Protein AF-A0A8H9BXD0-F1 (afdb_monomer)

Foldseek 3Di:
DDDPDPDDDFDAFLQPRHGQPDWDWDFDDDPNHTPFIWTDPGRHHNVLNVVCVVPPSVQTDTPPDDDGPVVVVSVVSNVCCVVCVPVVPD

Sequence (90 aa):
MARLTKEVQEVVCDICGNKADGEFYEITYLNGEIYAEMYCPVDLCKHHMKLFVSQFSHYAYERYDSNSDTEELIRKMKNYDETHRYDYWK

pLDDT: mean 83.3, std 13.74, range [40.81, 94.69]

Secondary structure (DSSP, 8-state):
-----------B-TTTSSB-----EEEEEETTEEEEEEE-SS---HHHHHHIIIIIGGG-EETT-----HHHHHHHHHHHHHHHTTGGG-

Structure (mmCIF, N/CA/C/O backbone):
data_AF-A0A8H9BXD0-F1
#
_entry.id   AF-A0A8H9BXD0-F1
#
loop_
_atom_site.group_PDB
_atom_site.id
_atom_site.type_symbol
_atom_site.label_atom_id
_atom_site.label_alt_id
_atom_site.label_comp_id
_atom_site.label_asym_id
_atom_site.label_entity_id
_atom_site.label_seq_id
_atom_site.pdbx_PDB_ins_code
_atom_site.Cartn_x
_atom_site.Cartn_y
_atom_site.Cartn_z
_atom_site.occupancy
_atom_site.B_iso_or_equiv
_atom_site.auth_seq_id
_atom_site.auth_comp_id
_atom_site.auth_asym_id
_atom_site.auth_atom_id
_atom_site.pdbx_PDB_model_num
ATOM 1 N N . MET A 1 1 ? -8.321 -41.436 12.875 1.00 40.81 1 MET A N 1
ATOM 2 C CA . MET A 1 1 ? -7.824 -40.641 11.732 1.00 40.81 1 MET A CA 1
ATOM 3 C C . MET A 1 1 ? -7.827 -39.182 12.152 1.00 40.81 1 MET A C 1
ATOM 5 O O . MET A 1 1 ? -8.898 -38.664 12.440 1.00 40.81 1 MET A O 1
ATOM 9 N N . ALA A 1 2 ? -6.657 -38.561 12.302 1.00 51.50 2 ALA A N 1
ATOM 10 C CA . ALA A 1 2 ? -6.563 -37.143 12.641 1.00 51.50 2 ALA A CA 1
ATOM 11 C C . ALA A 1 2 ? -6.941 -36.313 11.404 1.00 51.50 2 ALA A C 1
ATOM 13 O O . ALA A 1 2 ? -6.341 -36.478 10.343 1.00 51.50 2 ALA A O 1
ATOM 14 N N . ARG A 1 3 ? -7.974 -35.470 11.513 1.00 60.03 3 ARG A N 1
ATOM 15 C CA . ARG A 1 3 ? -8.299 -34.470 10.488 1.00 60.03 3 ARG A CA 1
ATOM 16 C C . ARG A 1 3 ? -7.220 -33.391 10.554 1.00 60.03 3 ARG A C 1
ATOM 18 O O . ARG A 1 3 ? -7.107 -32.727 11.577 1.00 60.03 3 ARG A O 1
ATOM 25 N N . LEU A 1 4 ? -6.457 -33.221 9.476 1.00 57.56 4 LEU A N 1
ATOM 26 C CA . LEU A 1 4 ? -5.635 -32.031 9.253 1.00 57.56 4 LEU A CA 1
ATOM 27 C C . LEU A 1 4 ? -6.573 -30.820 9.188 1.00 57.56 4 LEU A C 1
ATOM 29 O O . LEU A 1 4 ? -7.214 -30.570 8.168 1.00 57.56 4 LEU A O 1
ATOM 33 N N . THR A 1 5 ? -6.718 -30.106 10.299 1.00 65.00 5 THR A N 1
ATOM 34 C CA . THR A 1 5 ? -7.336 -28.782 10.316 1.00 65.00 5 THR A CA 1
ATOM 35 C C . THR A 1 5 ? -6.355 -27.828 9.649 1.00 65.00 5 THR A C 1
ATOM 37 O O . THR A 1 5 ? -5.284 -27.572 10.191 1.00 65.00 5 THR A O 1
ATOM 40 N N . LYS A 1 6 ? -6.679 -27.351 8.441 1.00 65.94 6 LYS A N 1
ATOM 41 C CA . LYS A 1 6 ? -5.941 -26.252 7.809 1.00 65.94 6 LYS A CA 1
ATOM 42 C C . LYS A 1 6 ? -6.083 -25.029 8.711 1.00 65.94 6 LYS A C 1
ATOM 44 O O . LYS A 1 6 ? -7.188 -24.514 8.857 1.00 65.94 6 LYS A O 1
ATOM 49 N N . GLU A 1 7 ? -4.988 -24.591 9.314 1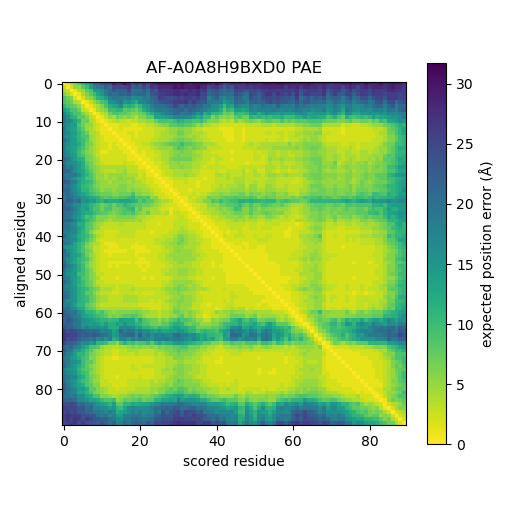.00 61.16 7 GLU A N 1
ATOM 50 C CA . GLU A 1 7 ? -4.919 -23.273 9.932 1.00 61.16 7 GLU A CA 1
ATOM 51 C C . GLU A 1 7 ? -4.981 -22.238 8.805 1.00 61.16 7 GLU A C 1
ATOM 53 O O . GLU A 1 7 ? -4.132 -22.219 7.914 1.00 61.16 7 GLU A O 1
ATOM 58 N N . VAL A 1 8 ? -6.046 -21.437 8.783 1.00 67.00 8 VAL A N 1
ATOM 59 C CA . VAL A 1 8 ? -6.171 -20.302 7.866 1.00 67.00 8 VAL A CA 1
ATOM 60 C C . VAL A 1 8 ? -5.613 -19.097 8.608 1.00 67.00 8 VAL A C 1
ATOM 62 O O . VAL A 1 8 ? -6.224 -18.635 9.567 1.00 67.00 8 VAL A O 1
ATOM 65 N N . GLN A 1 9 ? -4.438 -18.623 8.202 1.00 68.88 9 GLN A N 1
ATOM 66 C CA . GLN A 1 9 ? -3.915 -17.348 8.681 1.00 68.88 9 GLN A CA 1
ATOM 67 C C . GLN A 1 9 ? -4.656 -16.237 7.934 1.00 68.88 9 GLN A C 1
ATOM 69 O O . GLN A 1 9 ? -4.532 -16.112 6.716 1.00 68.88 9 GLN A O 1
ATOM 74 N N . GLU A 1 10 ? -5.490 -15.483 8.647 1.00 75.62 10 GLU A N 1
ATOM 75 C CA . GLU A 1 10 ? -6.129 -14.290 8.097 1.00 75.62 10 GLU A CA 1
ATOM 76 C C . GLU A 1 10 ? -5.201 -13.091 8.284 1.00 75.62 10 GLU A C 1
ATOM 78 O O . GLU A 1 10 ? -4.802 -12.772 9.403 1.00 75.62 10 GLU A O 1
ATOM 83 N N . VAL A 1 11 ? -4.863 -12.436 7.174 1.00 86.06 11 VAL A N 1
ATOM 84 C CA . VAL A 1 11 ? -4.079 -11.200 7.170 1.00 86.06 11 VAL A CA 1
ATOM 85 C C . VAL A 1 11 ? -5.022 -10.011 7.368 1.00 86.06 11 VAL A C 1
ATOM 87 O O . VAL A 1 11 ? -6.110 -9.944 6.779 1.00 86.06 11 VAL A O 1
ATOM 90 N N . VAL A 1 12 ? -4.622 -9.082 8.232 1.00 92.62 12 VAL A N 1
ATOM 91 C CA . VAL A 1 12 ? -5.401 -7.896 8.604 1.00 92.62 12 VAL A CA 1
ATOM 92 C C . VAL A 1 12 ? -4.763 -6.637 8.036 1.00 92.62 12 VAL A C 1
ATOM 94 O O . VAL A 1 12 ? -3.571 -6.588 7.783 1.00 92.62 12 VAL A O 1
ATOM 97 N N . CYS A 1 13 ? -5.576 -5.611 7.825 1.00 94.12 13 CYS A N 1
ATOM 98 C CA . CYS A 1 13 ? -5.152 -4.331 7.296 1.00 94.12 13 CYS A CA 1
ATOM 99 C C . CYS A 1 13 ? -4.371 -3.547 8.354 1.00 94.12 13 CYS A C 1
ATOM 101 O O . CYS A 1 13 ? -4.909 -3.263 9.426 1.00 94.12 13 CYS A O 1
ATOM 103 N N . ASP A 1 14 ? -3.173 -3.084 8.005 1.00 92.88 14 ASP A N 1
ATOM 104 C CA . ASP A 1 14 ? -2.271 -2.352 8.905 1.00 92.88 14 ASP A CA 1
ATOM 105 C C . ASP A 1 14 ? -2.826 -0.996 9.382 1.00 92.88 14 ASP A C 1
ATOM 107 O O . ASP A 1 14 ? -2.379 -0.424 10.386 1.00 92.88 14 ASP A O 1
ATOM 111 N N . ILE A 1 15 ? -3.831 -0.470 8.672 1.00 92.31 15 ILE A N 1
ATOM 112 C CA . ILE A 1 15 ? -4.464 0.822 8.959 1.00 92.31 15 ILE A CA 1
ATOM 113 C C . ILE A 1 15 ? -5.643 0.668 9.922 1.00 92.31 15 ILE A C 1
ATOM 115 O O . ILE A 1 15 ? -5.682 1.351 10.944 1.00 92.31 15 ILE A O 1
ATOM 119 N N . CYS A 1 16 ? -6.586 -0.234 9.628 1.00 91.69 16 CYS A N 1
ATOM 120 C CA . CYS A 1 16 ? -7.859 -0.328 10.354 1.00 91.69 16 CYS A CA 1
ATOM 121 C C . CYS A 1 16 ? -8.148 -1.675 11.027 1.00 91.69 16 CYS A C 1
ATOM 123 O O . CYS A 1 16 ? -9.187 -1.805 11.669 1.00 91.69 16 CYS A O 1
ATOM 125 N N . GLY A 1 17 ? -7.292 -2.687 10.859 1.00 89.94 17 GLY A N 1
ATOM 126 C CA . GLY A 1 17 ? -7.462 -4.017 11.456 1.00 89.94 17 GLY A CA 1
ATOM 127 C C . GLY A 1 17 ? -8.551 -4.897 10.826 1.00 89.94 17 GLY A C 1
ATOM 128 O O . GLY A 1 17 ? -8.704 -6.047 11.226 1.00 89.94 17 GLY A O 1
ATOM 129 N N . ASN A 1 18 ? -9.299 -4.402 9.832 1.00 91.62 18 ASN A N 1
ATOM 130 C CA . ASN A 1 18 ? -10.216 -5.230 9.035 1.00 91.62 18 ASN A CA 1
ATOM 131 C C . ASN A 1 18 ? -9.440 -6.196 8.132 1.00 91.62 18 ASN A C 1
ATOM 133 O O . ASN A 1 18 ? -8.246 -6.027 7.934 1.00 91.62 18 ASN A O 1
ATOM 137 N N . LYS A 1 19 ? -10.115 -7.161 7.504 1.00 92.75 19 LYS A N 1
ATOM 138 C CA . LYS A 1 19 ? -9.493 -8.076 6.534 1.00 92.75 19 LYS A CA 1
ATOM 139 C C . LYS A 1 19 ? -8.700 -7.328 5.445 1.00 92.75 19 LYS A C 1
ATOM 141 O O . LYS A 1 19 ? -9.248 -6.431 4.801 1.00 92.75 19 LYS A O 1
ATOM 146 N N . ALA A 1 20 ? -7.445 -7.721 5.222 1.00 92.25 20 ALA A N 1
ATOM 147 C CA . ALA A 1 20 ? -6.623 -7.218 4.123 1.00 92.25 20 ALA A CA 1
ATOM 148 C C . ALA A 1 20 ? -7.004 -7.929 2.816 1.00 92.25 20 ALA A C 1
ATOM 150 O O . ALA A 1 20 ? -6.480 -8.986 2.480 1.00 92.25 20 ALA A O 1
ATOM 151 N N . ASP A 1 21 ? -8.005 -7.394 2.118 1.00 93.50 21 ASP A N 1
ATOM 152 C CA . ASP A 1 21 ? -8.510 -7.924 0.846 1.00 93.50 21 ASP A CA 1
ATOM 153 C C . ASP A 1 21 ? -8.222 -7.011 -0.361 1.00 93.50 21 ASP A C 1
ATOM 155 O O . ASP A 1 21 ? -8.846 -7.162 -1.415 1.00 93.50 21 ASP A O 1
ATOM 159 N N . GLY A 1 22 ? -7.343 -6.021 -0.187 1.00 90.12 22 GLY A N 1
ATOM 160 C CA . GLY A 1 22 ? -6.873 -5.129 -1.239 1.00 90.12 22 GLY A CA 1
ATOM 161 C C . GLY A 1 22 ? -5.589 -5.648 -1.880 1.00 90.12 22 GLY A C 1
ATOM 162 O O . GLY A 1 22 ? -4.704 -6.141 -1.192 1.00 90.12 22 GLY A O 1
ATOM 163 N N . GLU A 1 23 ? -5.473 -5.485 -3.195 1.00 89.75 23 GLU A N 1
ATOM 164 C CA . GLU A 1 23 ? -4.288 -5.868 -3.964 1.00 89.75 23 GLU A CA 1
ATOM 165 C C . GLU A 1 23 ? -3.850 -4.702 -4.853 1.00 89.75 23 GLU A C 1
ATOM 167 O O . GLU A 1 23 ? -4.685 -3.971 -5.396 1.00 89.75 23 GLU A O 1
ATOM 172 N N . PHE A 1 24 ? -2.537 -4.536 -4.994 1.00 89.75 24 PHE A N 1
ATOM 173 C CA . PHE A 1 24 ? -1.921 -3.594 -5.919 1.00 89.75 24 PHE A CA 1
ATOM 174 C C . PHE A 1 24 ? -0.728 -4.256 -6.586 1.00 89.75 24 PHE A C 1
ATOM 176 O O . PHE A 1 24 ? 0.141 -4.811 -5.912 1.00 89.75 24 PHE A O 1
ATOM 183 N N . TYR A 1 25 ? -0.714 -4.179 -7.910 1.00 88.06 25 TYR A N 1
ATOM 184 C CA . TYR A 1 25 ? 0.344 -4.718 -8.736 1.00 88.06 25 TYR A CA 1
ATOM 185 C C . TYR A 1 25 ? 0.430 -3.909 -10.025 1.00 88.06 25 TYR A C 1
ATOM 187 O O . TYR A 1 25 ? -0.561 -3.780 -10.750 1.00 88.06 25 TYR A O 1
ATOM 195 N N . GLU A 1 26 ? 1.607 -3.359 -10.295 1.00 89.81 26 GLU A N 1
ATOM 196 C CA . GLU A 1 26 ? 1.877 -2.560 -11.485 1.00 89.81 26 GLU A CA 1
ATOM 197 C C . GLU A 1 26 ? 3.117 -3.105 -12.199 1.00 89.81 26 GLU A C 1
ATOM 199 O O . GLU A 1 26 ? 4.195 -3.193 -11.615 1.00 89.81 26 GLU A O 1
ATOM 204 N N . ILE A 1 27 ? 2.959 -3.482 -13.472 1.00 91.50 27 ILE A N 1
ATOM 205 C CA . ILE A 1 27 ? 4.062 -3.946 -14.320 1.00 91.50 27 ILE A CA 1
ATOM 206 C C . ILE A 1 27 ? 4.392 -2.862 -15.336 1.00 91.50 27 ILE A C 1
ATOM 208 O O . ILE A 1 27 ? 3.542 -2.477 -16.142 1.00 91.50 27 ILE A O 1
ATOM 212 N N . THR A 1 28 ? 5.652 -2.446 -15.362 1.00 90.19 28 THR A N 1
ATOM 213 C CA . THR A 1 28 ? 6.192 -1.606 -16.429 1.00 90.19 28 THR A CA 1
ATOM 214 C C . THR A 1 28 ? 6.953 -2.472 -17.424 1.00 90.19 28 THR A C 1
ATOM 216 O O . THR A 1 28 ? 7.828 -3.245 -17.036 1.00 90.19 28 THR A O 1
ATOM 219 N N . TYR A 1 29 ? 6.646 -2.320 -18.713 1.00 91.31 29 TYR A N 1
ATOM 220 C CA . TYR A 1 29 ? 7.353 -2.993 -19.803 1.00 91.31 29 TYR A CA 1
ATOM 221 C C . TYR A 1 29 ? 8.256 -2.010 -20.548 1.00 91.31 29 TYR A C 1
ATOM 223 O O . TYR A 1 29 ? 7.833 -0.900 -20.872 1.00 91.31 29 TYR A O 1
ATOM 231 N N . LEU A 1 30 ? 9.467 -2.442 -20.894 1.00 90.50 30 LEU A N 1
ATOM 232 C CA . LEU A 1 30 ? 10.377 -1.717 -21.777 1.00 90.50 30 LEU A CA 1
ATOM 233 C C . LEU A 1 30 ? 10.818 -2.657 -22.899 1.00 90.50 30 LEU A C 1
ATOM 235 O O . LEU A 1 30 ? 11.353 -3.729 -22.645 1.00 90.50 30 LEU A O 1
ATOM 239 N N . ASN A 1 31 ? 10.566 -2.272 -24.153 1.00 92.56 31 ASN A N 1
ATOM 240 C CA . ASN A 1 31 ? 10.905 -3.069 -25.343 1.00 92.56 31 ASN A CA 1
ATOM 241 C C . ASN A 1 31 ? 10.350 -4.510 -25.346 1.00 92.56 31 ASN A C 1
ATOM 243 O O . ASN A 1 31 ? 10.946 -5.406 -25.936 1.00 92.56 31 ASN A O 1
ATOM 247 N N . GLY A 1 32 ? 9.189 -4.728 -24.723 1.00 89.25 32 GLY A N 1
ATOM 248 C CA . GLY A 1 32 ? 8.551 -6.047 -24.643 1.00 89.25 32 GLY A CA 1
ATOM 2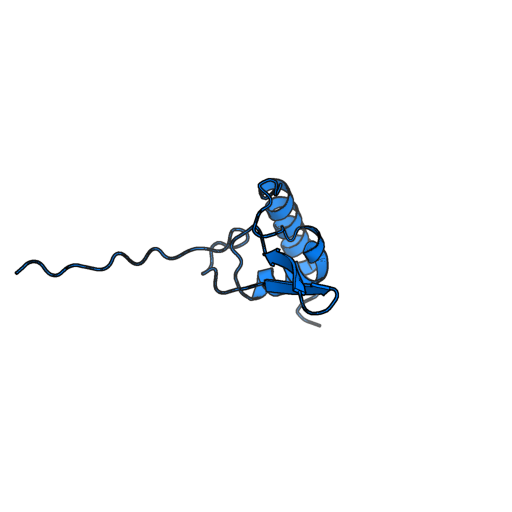49 C C . GLY A 1 32 ? 9.065 -6.933 -23.505 1.00 89.25 32 GLY A C 1
ATOM 250 O O . GLY A 1 32 ? 8.542 -8.028 -23.322 1.00 89.25 32 GLY A O 1
ATOM 251 N N . GLU A 1 33 ? 10.026 -6.453 -22.717 1.00 88.00 33 GLU A N 1
ATOM 252 C CA . GLU A 1 33 ? 10.520 -7.115 -21.511 1.00 88.00 33 GLU A CA 1
ATOM 253 C C . GLU A 1 33 ? 9.975 -6.422 -20.257 1.00 88.00 33 GLU A C 1
ATOM 255 O O . GLU A 1 33 ? 9.613 -5.242 -20.289 1.00 88.00 33 GLU A O 1
ATOM 260 N N . ILE A 1 34 ? 9.882 -7.164 -19.151 1.00 86.81 34 ILE A N 1
ATOM 261 C CA . ILE A 1 34 ? 9.483 -6.609 -17.854 1.00 86.81 34 ILE A CA 1
ATOM 262 C C . ILE A 1 34 ? 10.634 -5.742 -17.347 1.00 86.81 34 ILE A C 1
ATOM 264 O O . ILE A 1 34 ? 11.733 -6.238 -17.116 1.00 86.81 34 ILE A O 1
ATOM 268 N N . TYR A 1 35 ? 10.362 -4.451 -17.195 1.00 87.00 35 TYR A N 1
ATOM 269 C CA . TYR A 1 35 ? 11.313 -3.468 -16.693 1.00 87.00 35 TYR A CA 1
ATOM 270 C C . TYR A 1 35 ? 11.204 -3.283 -15.181 1.00 87.00 35 TYR A C 1
ATOM 272 O O . TYR A 1 35 ? 12.229 -3.163 -14.526 1.00 87.00 35 TYR A O 1
ATOM 280 N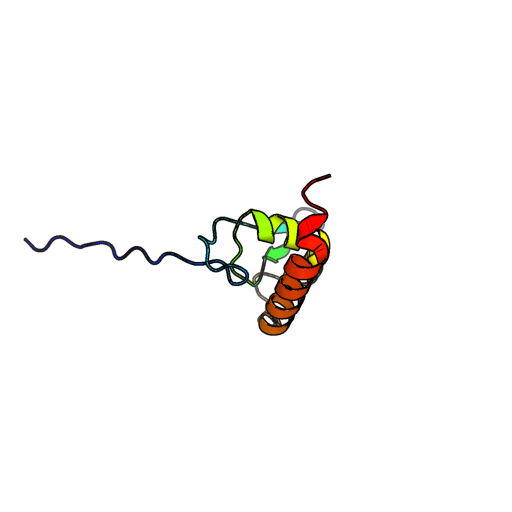 N . ALA A 1 36 ? 9.980 -3.265 -14.643 1.00 86.56 36 ALA A N 1
ATOM 281 C CA . ALA A 1 36 ? 9.735 -3.150 -13.208 1.00 86.56 36 ALA A CA 1
ATOM 282 C C . ALA A 1 36 ? 8.416 -3.829 -12.820 1.00 86.56 36 ALA A C 1
ATOM 284 O O . ALA A 1 36 ? 7.436 -3.778 -13.570 1.00 86.56 36 ALA A O 1
ATOM 285 N N . GLU A 1 37 ? 8.386 -4.427 -11.631 1.00 90.69 37 GLU A N 1
ATOM 286 C CA . GLU A 1 37 ? 7.185 -4.986 -11.006 1.00 90.69 37 GLU A CA 1
ATOM 287 C C . GLU A 1 37 ? 6.995 -4.365 -9.619 1.00 90.69 37 GLU A C 1
ATOM 289 O O . GLU A 1 37 ? 7.722 -4.703 -8.683 1.00 90.69 37 GLU A O 1
ATOM 294 N N . MET A 1 38 ? 6.011 -3.481 -9.481 1.00 91.12 38 MET A N 1
ATOM 295 C CA . MET A 1 38 ? 5.767 -2.707 -8.266 1.00 91.12 38 MET A CA 1
ATOM 296 C C . MET A 1 38 ? 4.621 -3.306 -7.444 1.00 91.12 38 MET A C 1
ATOM 298 O O . MET A 1 38 ? 3.575 -3.673 -7.987 1.00 91.12 38 MET A O 1
ATOM 302 N N . TYR A 1 39 ? 4.809 -3.361 -6.127 1.00 90.88 39 TYR A N 1
ATOM 303 C CA . TYR A 1 39 ? 3.875 -3.929 -5.155 1.00 90.88 39 TYR A CA 1
ATOM 304 C C . TYR A 1 39 ? 3.608 -2.951 -4.006 1.00 90.88 39 TYR A C 1
ATOM 306 O O . TYR A 1 39 ? 4.410 -2.062 -3.720 1.00 90.88 39 TYR A O 1
ATOM 314 N N . CYS A 1 40 ? 2.473 -3.116 -3.324 1.00 90.88 40 CYS A N 1
ATOM 315 C CA . CYS A 1 40 ? 2.192 -2.391 -2.086 1.00 90.88 40 CYS A CA 1
ATOM 316 C C . CYS A 1 40 ? 2.951 -3.057 -0.926 1.00 90.88 40 CYS A C 1
ATOM 318 O O . CYS A 1 40 ? 2.772 -4.257 -0.724 1.00 90.88 40 CYS A O 1
ATOM 320 N N . PRO A 1 41 ? 3.774 -2.322 -0.159 1.00 89.81 41 PRO A N 1
ATOM 321 C CA . PRO A 1 41 ? 4.624 -2.910 0.881 1.00 89.81 41 PRO A CA 1
ATOM 322 C C . PRO A 1 41 ? 3.897 -3.229 2.196 1.00 89.81 41 PRO A C 1
ATOM 324 O O . PRO A 1 41 ? 4.522 -3.700 3.141 1.00 89.81 41 PRO A O 1
ATOM 327 N N . VAL A 1 42 ? 2.600 -2.931 2.283 1.00 91.19 42 VAL A N 1
ATOM 328 C CA . VAL A 1 42 ? 1.777 -3.067 3.494 1.00 91.19 42 VAL A CA 1
ATOM 329 C C . VAL A 1 42 ? 0.461 -3.762 3.172 1.00 91.19 42 VAL A C 1
ATOM 331 O O . VAL A 1 42 ? -0.041 -3.673 2.046 1.00 91.19 42 VAL A O 1
ATOM 334 N N . ASP A 1 43 ? -0.123 -4.415 4.171 1.00 93.19 43 ASP A N 1
ATOM 335 C CA . ASP A 1 43 ? -1.364 -5.159 4.027 1.00 93.19 43 ASP A CA 1
ATOM 336 C C . ASP A 1 43 ? -2.559 -4.213 4.173 1.00 93.19 43 ASP A C 1
ATOM 338 O O . ASP A 1 43 ? -2.798 -3.593 5.215 1.00 93.19 43 ASP A O 1
ATOM 342 N N . LEU A 1 44 ? -3.349 -4.071 3.106 1.00 93.81 44 LEU A N 1
ATOM 343 C CA . LEU A 1 44 ? -4.447 -3.106 3.048 1.00 93.81 44 LEU A CA 1
ATOM 344 C C . LEU A 1 44 ? -5.772 -3.782 2.707 1.00 93.81 44 LEU A C 1
ATOM 346 O O . LEU A 1 44 ? -5.852 -4.676 1.871 1.00 93.81 44 LEU A O 1
ATOM 350 N N . CYS A 1 45 ? -6.861 -3.308 3.312 1.00 94.62 45 CYS A N 1
ATOM 351 C CA . CYS A 1 45 ? -8.198 -3.605 2.804 1.00 94.62 45 CYS A CA 1
ATOM 352 C C . CYS A 1 45 ? -8.467 -2.802 1.523 1.00 94.62 45 CYS A C 1
ATOM 354 O O . CYS A 1 45 ? -7.819 -1.785 1.269 1.00 94.62 45 CYS A O 1
ATOM 356 N N . LYS A 1 46 ? -9.480 -3.183 0.738 1.00 93.81 46 LYS A N 1
ATOM 357 C CA . LYS A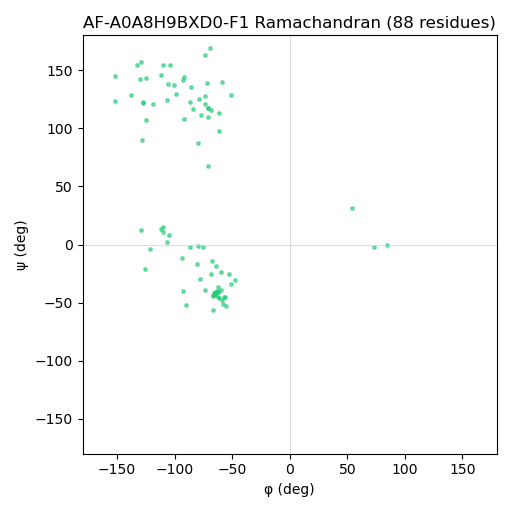 1 46 ? -9.833 -2.477 -0.515 1.00 93.81 46 LYS A CA 1
ATOM 358 C C . LYS A 1 46 ? -9.998 -0.964 -0.383 1.00 93.81 46 LYS A C 1
ATOM 360 O O . LYS A 1 46 ? -9.706 -0.238 -1.330 1.00 93.81 46 LYS A O 1
ATOM 365 N N . HIS A 1 47 ? -10.498 -0.482 0.754 1.00 93.00 47 HIS A N 1
ATOM 366 C CA . HIS A 1 47 ? -10.658 0.952 0.988 1.00 93.00 47 HIS A CA 1
ATOM 367 C C . HIS A 1 47 ? -9.300 1.659 1.064 1.00 93.00 47 HIS A C 1
ATOM 369 O O . HIS A 1 47 ? -9.024 2.541 0.254 1.00 93.00 47 HIS A O 1
ATOM 375 N N . HIS A 1 48 ? -8.424 1.213 1.967 1.00 93.94 48 HIS A N 1
ATOM 376 C CA . HIS A 1 48 ? -7.092 1.797 2.107 1.00 93.94 48 HIS A CA 1
ATOM 377 C C . HIS A 1 48 ? -6.202 1.515 0.896 1.00 93.94 48 HIS A C 1
ATOM 379 O O . HIS A 1 48 ? -5.334 2.323 0.595 1.00 93.94 48 HIS A O 1
ATOM 385 N N . MET A 1 49 ? -6.457 0.439 0.144 1.00 94.69 49 MET A N 1
ATOM 386 C CA . MET A 1 49 ? -5.767 0.189 -1.119 1.00 94.69 49 MET A CA 1
ATOM 387 C C . MET A 1 49 ? -6.093 1.259 -2.168 1.00 94.69 49 MET A C 1
ATOM 389 O O . MET A 1 49 ? -5.203 1.751 -2.852 1.00 94.69 49 MET A O 1
ATOM 393 N N . LYS A 1 50 ? -7.352 1.705 -2.267 1.00 92.75 50 LYS A N 1
ATOM 394 C CA . LYS A 1 50 ? -7.705 2.833 -3.150 1.00 92.75 50 LYS A CA 1
ATOM 395 C C . LYS A 1 50 ? -7.010 4.125 -2.726 1.00 92.75 50 LYS A C 1
ATOM 397 O O . LYS A 1 50 ? -6.555 4.878 -3.585 1.00 92.75 50 LYS A O 1
ATOM 402 N N . LEU A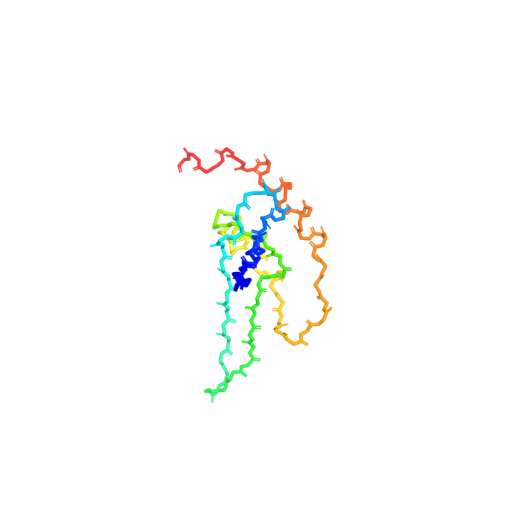 1 51 ? -6.919 4.368 -1.418 1.00 91.88 51 L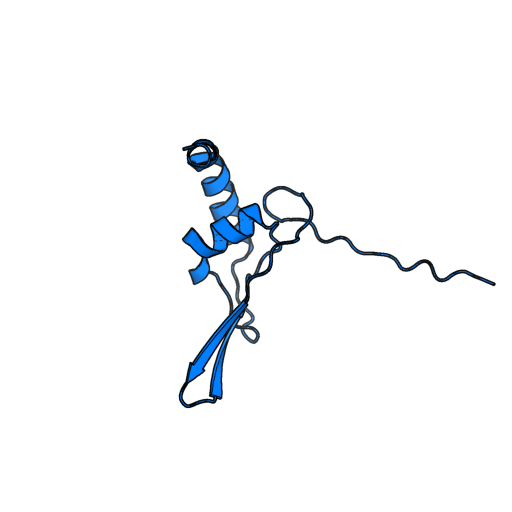EU A N 1
ATOM 403 C CA . LEU A 1 51 ? -6.170 5.501 -0.883 1.00 91.88 51 LEU A CA 1
ATOM 404 C C . LEU A 1 51 ? -4.684 5.402 -1.251 1.00 91.88 51 LEU A C 1
ATOM 406 O O . LEU A 1 51 ? -4.109 6.378 -1.730 1.00 91.88 51 LEU A O 1
ATOM 410 N N . PHE A 1 52 ? -4.088 4.220 -1.083 1.00 93.81 52 PHE A N 1
ATOM 411 C CA . PHE A 1 52 ? -2.706 3.953 -1.463 1.00 93.81 52 PHE A CA 1
ATOM 412 C C . PHE A 1 52 ? -2.464 4.277 -2.938 1.00 93.81 52 PHE A C 1
ATOM 414 O O . PHE A 1 52 ? -1.608 5.097 -3.245 1.00 93.81 52 PHE A O 1
ATOM 421 N N . VAL A 1 53 ? -3.276 3.732 -3.845 1.00 92.19 53 VAL A N 1
ATOM 422 C CA . VAL A 1 53 ? -3.142 3.981 -5.290 1.00 92.19 53 VAL A CA 1
ATOM 423 C C . VAL A 1 53 ? -3.276 5.466 -5.636 1.00 92.19 53 VAL A C 1
ATOM 425 O O . VAL A 1 53 ? -2.556 5.967 -6.493 1.00 92.19 53 VAL A O 1
ATOM 428 N N . SER A 1 54 ? -4.184 6.175 -4.966 1.00 91.00 54 SER A N 1
ATOM 429 C CA . SER A 1 54 ? -4.461 7.587 -5.241 1.00 91.00 54 SER A CA 1
ATOM 430 C C . SER A 1 54 ? -3.363 8.530 -4.737 1.00 91.00 54 SER A C 1
ATOM 432 O O . SER A 1 54 ? -3.054 9.514 -5.405 1.00 91.00 54 SER A O 1
ATOM 434 N N . GLN A 1 55 ? -2.793 8.265 -3.558 1.00 92.25 55 GLN A N 1
ATOM 435 C CA . GLN A 1 55 ? -1.973 9.248 -2.830 1.00 92.25 55 GLN A CA 1
ATOM 436 C C . GLN A 1 55 ? -0.569 8.748 -2.462 1.00 92.25 55 GLN A C 1
ATOM 438 O O . GLN A 1 55 ? 0.333 9.551 -2.228 1.00 92.25 55 GLN A O 1
ATOM 443 N N . PHE A 1 56 ? -0.360 7.433 -2.417 1.00 91.31 56 PHE A N 1
ATOM 444 C CA . PHE A 1 56 ? 0.844 6.807 -1.867 1.00 91.31 56 PHE A CA 1
ATOM 445 C C . PHE A 1 56 ? 1.497 5.786 -2.810 1.00 91.31 56 PHE A C 1
ATOM 447 O O . PHE A 1 56 ? 2.405 5.085 -2.385 1.00 91.31 56 PHE A O 1
ATOM 454 N N . SER A 1 57 ? 1.117 5.723 -4.090 1.00 89.94 57 SER A N 1
ATOM 455 C CA . SER A 1 57 ? 1.683 4.763 -5.055 1.00 89.94 57 SER A CA 1
ATOM 456 C C . SER A 1 57 ? 3.199 4.896 -5.241 1.00 89.94 57 SER A C 1
ATOM 458 O O . SER A 1 57 ? 3.863 3.924 -5.572 1.00 89.94 57 SER A O 1
ATOM 460 N N . HIS A 1 58 ? 3.776 6.063 -4.947 1.00 87.94 58 HIS A N 1
ATOM 461 C CA . HIS A 1 58 ? 5.227 6.283 -4.928 1.00 87.94 58 HIS A CA 1
ATOM 462 C C . HIS A 1 58 ? 5.964 5.523 -3.809 1.00 87.94 58 HIS A C 1
ATOM 464 O O . HIS A 1 58 ? 7.185 5.431 -3.854 1.00 87.94 58 HIS A O 1
ATOM 470 N N . TYR A 1 59 ? 5.242 4.996 -2.816 1.00 88.50 59 TYR A N 1
ATOM 471 C CA . TYR A 1 59 ? 5.767 4.054 -1.824 1.00 88.50 59 TYR A CA 1
ATOM 472 C C . TYR A 1 59 ? 5.699 2.599 -2.291 1.00 88.50 59 TYR A C 1
ATOM 474 O O . TYR A 1 59 ? 6.107 1.709 -1.544 1.00 88.50 59 TYR A O 1
ATOM 482 N N . ALA A 1 60 ? 5.155 2.329 -3.482 1.00 88.44 60 ALA A N 1
ATOM 483 C CA . ALA A 1 60 ? 5.229 0.994 -4.041 1.00 88.44 60 ALA A CA 1
ATOM 484 C C . ALA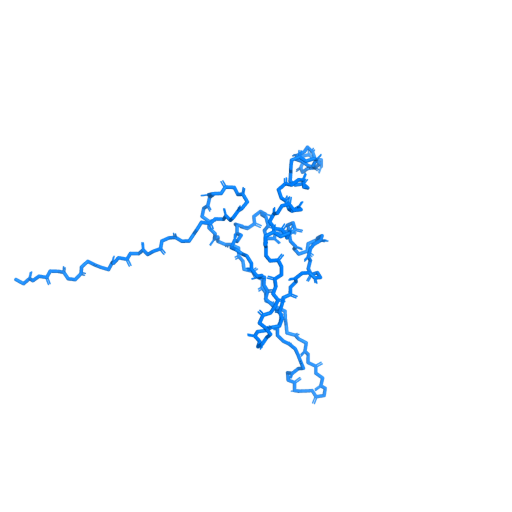 A 1 60 ? 6.697 0.590 -4.180 1.00 88.44 60 ALA A C 1
ATOM 486 O O . ALA A 1 60 ? 7.548 1.403 -4.543 1.00 88.44 60 ALA A O 1
ATOM 487 N N . TYR A 1 61 ? 6.983 -0.667 -3.875 1.00 86.94 61 TYR A N 1
ATOM 488 C CA . TYR A 1 61 ? 8.334 -1.202 -3.900 1.00 86.94 61 TYR A CA 1
ATOM 48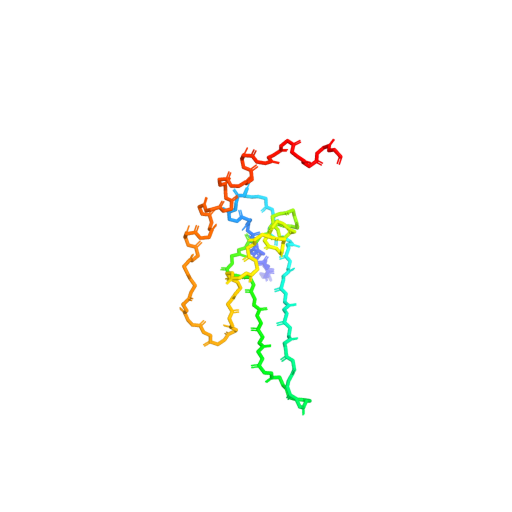9 C C . TYR A 1 61 ? 8.461 -2.212 -5.029 1.00 86.94 61 TYR A C 1
ATOM 491 O O . TYR A 1 61 ? 7.509 -2.924 -5.360 1.00 86.94 61 TYR A O 1
ATOM 499 N N . GLU A 1 62 ? 9.641 -2.261 -5.633 1.00 86.06 62 GLU A N 1
ATOM 500 C CA . GLU A 1 62 ? 9.930 -3.260 -6.645 1.00 86.06 62 GLU A CA 1
ATOM 501 C C . GLU A 1 62 ? 10.084 -4.634 -5.986 1.00 86.06 62 GLU A C 1
ATOM 503 O O . GLU A 1 62 ? 10.705 -4.761 -4.933 1.00 86.06 62 GLU A O 1
ATOM 508 N N . ARG A 1 63 ? 9.545 -5.681 -6.617 1.00 75.19 63 ARG A N 1
ATOM 509 C CA . ARG A 1 63 ? 9.490 -7.056 -6.082 1.00 75.19 63 ARG A CA 1
ATOM 510 C C . ARG A 1 63 ? 10.806 -7.586 -5.502 1.00 75.19 63 ARG A C 1
ATOM 512 O O . ARG A 1 63 ? 10.781 -8.447 -4.624 1.00 75.19 63 ARG A O 1
ATOM 519 N N . TYR A 1 64 ? 11.932 -7.130 -6.045 1.00 71.75 64 TYR A N 1
ATOM 520 C CA . TYR A 1 64 ? 13.276 -7.593 -5.703 1.00 71.75 64 TYR A CA 1
ATOM 521 C C . TYR A 1 64 ? 14.074 -6.592 -4.862 1.00 71.75 64 TYR A C 1
ATOM 523 O O . TYR A 1 64 ? 15.226 -6.876 -4.534 1.00 71.75 64 TYR A O 1
ATOM 531 N N . ASP A 1 65 ? 13.484 -5.451 -4.498 1.00 70.12 65 ASP A N 1
ATOM 532 C CA . ASP A 1 65 ? 14.113 -4.476 -3.615 1.00 70.12 65 ASP A CA 1
ATOM 533 C C . ASP A 1 65 ? 13.727 -4.740 -2.151 1.00 70.12 65 ASP A C 1
ATOM 535 O O . ASP A 1 65 ? 12.628 -5.191 -1.826 1.00 70.12 65 ASP A O 1
ATOM 539 N N . SER A 1 66 ? 14.676 -4.501 -1.252 1.00 60.62 66 SER A N 1
ATOM 540 C CA . SER A 1 66 ? 14.617 -4.905 0.160 1.00 60.62 66 SER A CA 1
ATOM 541 C C . SER A 1 66 ? 14.330 -3.748 1.115 1.00 60.62 66 SER A C 1
ATOM 543 O O . SER A 1 66 ? 14.380 -3.929 2.330 1.00 60.62 66 SER A O 1
ATOM 545 N N . ASN A 1 67 ? 14.007 -2.567 0.584 1.00 57.62 67 ASN A N 1
ATOM 546 C CA . ASN A 1 67 ? 13.934 -1.346 1.370 1.00 57.62 67 ASN A CA 1
ATOM 547 C C . ASN A 1 67 ? 12.597 -0.628 1.158 1.00 57.62 67 ASN A C 1
ATOM 549 O O . ASN A 1 67 ? 12.455 0.214 0.276 1.00 57.62 67 ASN A O 1
ATOM 553 N N . SER A 1 68 ? 11.602 -0.960 1.977 1.00 62.72 68 SER A N 1
ATOM 554 C CA . SER A 1 68 ? 10.409 -0.125 2.109 1.00 62.72 68 SER A CA 1
ATOM 555 C C . SER A 1 68 ? 10.292 0.353 3.553 1.00 62.72 68 SER A C 1
ATOM 557 O O . SER A 1 68 ? 10.232 -0.452 4.480 1.00 62.72 68 SER A O 1
ATOM 559 N N . ASP A 1 69 ? 10.279 1.675 3.750 1.00 75.44 69 ASP A N 1
ATOM 560 C CA . ASP A 1 69 ? 9.974 2.325 5.033 1.00 75.44 69 ASP A CA 1
ATOM 561 C C . ASP A 1 69 ? 8.471 2.171 5.344 1.00 75.44 69 ASP A C 1
ATOM 563 O O . ASP A 1 69 ? 7.675 3.117 5.307 1.00 75.44 69 ASP A O 1
ATOM 567 N N . THR A 1 70 ? 8.054 0.931 5.605 1.00 86.44 70 THR A N 1
ATOM 568 C CA . THR A 1 70 ? 6.652 0.543 5.805 1.00 86.44 70 THR A CA 1
ATOM 569 C C . THR A 1 70 ? 6.027 1.227 7.015 1.00 86.44 70 THR A C 1
ATOM 571 O O . THR A 1 70 ? 4.877 1.660 6.950 1.00 86.44 70 THR A O 1
ATOM 574 N N . GLU A 1 71 ? 6.785 1.417 8.098 1.00 89.12 71 GLU A N 1
ATOM 575 C CA . GLU A 1 71 ? 6.309 2.112 9.299 1.00 89.12 71 GLU A CA 1
ATOM 576 C C . GLU A 1 71 ? 5.939 3.576 9.016 1.00 89.12 71 GLU A C 1
ATOM 578 O O . GLU A 1 71 ? 4.913 4.074 9.497 1.00 89.12 71 GLU A O 1
ATOM 583 N N . GLU A 1 72 ? 6.743 4.275 8.205 1.00 90.75 72 GLU A N 1
ATOM 584 C CA . GLU A 1 72 ? 6.454 5.658 7.831 1.00 90.75 72 GLU A CA 1
ATOM 585 C C . GLU A 1 72 ? 5.196 5.738 6.962 1.00 90.75 72 GLU A C 1
ATOM 587 O O . GLU A 1 72 ? 4.337 6.594 7.211 1.00 90.75 72 GLU A O 1
ATOM 592 N N . LEU A 1 73 ? 5.063 4.830 5.988 1.00 91.94 73 LEU A N 1
ATOM 593 C CA . LEU A 1 73 ? 3.878 4.725 5.139 1.00 91.94 73 LEU A CA 1
ATOM 594 C C . LEU A 1 73 ? 2.616 4.495 5.977 1.00 91.94 73 LEU A C 1
ATOM 596 O O . LEU A 1 73 ? 1.654 5.253 5.844 1.00 91.94 73 LEU A O 1
ATOM 600 N N . ILE A 1 74 ? 2.627 3.512 6.884 1.00 93.50 74 ILE A N 1
ATOM 601 C CA . ILE A 1 74 ? 1.487 3.205 7.764 1.00 93.50 74 ILE A CA 1
ATOM 602 C C . ILE A 1 74 ? 1.089 4.444 8.567 1.00 93.50 74 ILE A C 1
ATOM 604 O O . ILE A 1 74 ? -0.095 4.785 8.647 1.00 93.50 74 ILE A O 1
ATOM 608 N N . ARG A 1 75 ? 2.066 5.159 9.138 1.00 93.62 75 ARG A N 1
ATOM 609 C CA . ARG A 1 75 ? 1.812 6.383 9.908 1.00 93.62 75 ARG A CA 1
ATOM 610 C C . ARG A 1 75 ? 1.174 7.478 9.049 1.00 93.62 75 ARG A C 1
ATOM 612 O O . ARG A 1 75 ? 0.211 8.107 9.490 1.00 93.62 75 ARG A O 1
ATOM 619 N N . LYS A 1 76 ? 1.690 7.713 7.838 1.00 93.88 76 LYS A N 1
ATOM 620 C CA . LYS A 1 76 ? 1.156 8.722 6.907 1.00 93.88 76 LYS A CA 1
ATOM 621 C C . LYS A 1 76 ? -0.253 8.372 6.437 1.00 93.88 76 LYS A C 1
ATOM 623 O O . LYS A 1 76 ? -1.119 9.243 6.436 1.00 93.88 76 LYS A O 1
ATOM 628 N N . MET A 1 77 ? -0.500 7.108 6.106 1.00 93.88 77 MET A N 1
ATOM 629 C CA . MET A 1 77 ? -1.816 6.639 5.679 1.00 93.88 77 MET A CA 1
ATOM 630 C C . MET A 1 77 ? -2.859 6.747 6.793 1.00 93.88 77 MET A C 1
ATOM 632 O O . MET A 1 77 ? -3.957 7.223 6.525 1.00 93.88 77 MET A O 1
ATOM 636 N N . LYS A 1 78 ? -2.517 6.390 8.041 1.00 93.75 78 LYS A N 1
ATOM 637 C CA . LYS A 1 78 ? -3.410 6.578 9.201 1.00 93.75 78 LYS A CA 1
ATOM 638 C C . LYS A 1 78 ? -3.790 8.045 9.390 1.00 93.75 78 LYS A C 1
ATOM 640 O O . LYS A 1 78 ? -4.967 8.364 9.509 1.00 93.75 78 LYS A O 1
ATOM 645 N N . ASN A 1 79 ? -2.806 8.943 9.348 1.00 93.00 79 ASN A N 1
ATOM 646 C CA . ASN A 1 79 ? -3.061 10.376 9.480 1.00 93.00 79 ASN A CA 1
ATOM 647 C C . ASN A 1 79 ? -3.941 10.919 8.338 1.00 93.00 79 ASN A C 1
ATOM 649 O O . ASN A 1 79 ? -4.852 11.714 8.577 1.00 93.00 79 ASN A O 1
ATOM 653 N N . TYR A 1 80 ? -3.697 10.475 7.102 1.00 90.69 80 TYR A N 1
ATOM 654 C CA . TYR A 1 80 ? -4.496 10.892 5.954 1.00 90.69 80 TYR A CA 1
ATOM 655 C C . TYR A 1 80 ? -5.940 10.381 6.047 1.00 90.69 80 TYR A C 1
ATOM 657 O O . TYR A 1 80 ? -6.866 11.162 5.831 1.00 90.69 80 TYR A O 1
ATOM 665 N N . ASP A 1 81 ? -6.140 9.109 6.413 1.00 89.25 81 ASP A N 1
ATOM 666 C CA . ASP A 1 81 ? -7.473 8.524 6.619 1.00 89.25 81 ASP A CA 1
ATOM 667 C C . ASP A 1 81 ? -8.269 9.305 7.672 1.00 89.25 81 ASP A C 1
ATOM 669 O O . ASP A 1 81 ? -9.418 9.664 7.436 1.00 89.25 81 ASP A O 1
ATOM 673 N N . GLU A 1 82 ? -7.645 9.657 8.799 1.00 87.94 82 GLU A N 1
ATOM 674 C CA . GLU A 1 82 ? -8.289 10.426 9.870 1.00 87.94 82 GLU A CA 1
ATOM 675 C C . GLU A 1 82 ? -8.667 11.852 9.445 1.00 87.94 82 GLU A C 1
ATOM 677 O O . GLU A 1 82 ? -9.753 12.334 9.774 1.00 87.94 82 GLU A O 1
ATOM 682 N N . THR A 1 83 ? -7.784 12.530 8.708 1.00 85.69 83 THR A N 1
ATOM 683 C CA . THR A 1 83 ? -7.974 13.931 8.296 1.00 85.69 83 THR A CA 1
ATOM 684 C C . THR A 1 83 ? -8.942 14.090 7.125 1.00 85.69 83 THR A C 1
ATOM 686 O O . THR A 1 83 ? -9.649 15.094 7.066 1.00 85.69 83 THR A O 1
ATOM 689 N N . HIS A 1 84 ? -9.034 13.094 6.240 1.00 79.06 84 HIS A N 1
ATOM 690 C CA . HIS A 1 84 ? -9.868 13.132 5.030 1.00 79.06 84 HIS A CA 1
ATOM 691 C C . HIS A 1 84 ? -11.072 12.182 5.104 1.00 79.06 84 HIS A C 1
ATOM 693 O O . HIS A 1 84 ? -11.794 11.999 4.123 1.00 79.06 84 HIS A O 1
ATOM 699 N N . ARG A 1 85 ? -11.354 11.610 6.284 1.00 65.88 85 ARG A N 1
ATOM 700 C CA . ARG A 1 85 ? -12.475 10.683 6.530 1.00 65.88 85 ARG A CA 1
ATOM 701 C C . ARG A 1 85 ? -13.840 11.225 6.084 1.00 65.88 85 ARG A C 1
ATOM 703 O O . ARG A 1 85 ? -14.755 10.451 5.805 1.00 65.88 85 ARG A O 1
ATOM 710 N N . TYR A 1 86 ? -13.981 12.550 6.031 1.00 61.19 86 TYR A N 1
ATOM 711 C CA . TYR A 1 86 ? -15.216 13.252 5.675 1.00 61.19 86 TYR A CA 1
ATOM 712 C C . TYR A 1 86 ? -15.332 13.624 4.189 1.00 61.19 86 TYR A C 1
ATOM 714 O O . TYR A 1 86 ? -16.430 13.964 3.751 1.00 61.19 86 TYR A O 1
ATOM 722 N N . ASP A 1 87 ? -14.260 13.509 3.400 1.00 59.22 87 ASP A N 1
ATOM 723 C CA . ASP A 1 87 ? -14.287 13.833 1.966 1.00 59.22 87 ASP A CA 1
ATOM 724 C C . ASP A 1 87 ? -14.870 12.694 1.111 1.00 59.22 87 ASP A C 1
ATOM 726 O O . ASP A 1 87 ? -15.329 12.925 -0.004 1.00 59.22 87 ASP A O 1
ATOM 730 N N . TYR A 1 88 ? -14.951 11.474 1.653 1.00 52.34 88 TYR A N 1
ATOM 731 C CA . TYR A 1 88 ? -15.507 10.296 0.970 1.00 52.34 88 TYR A CA 1
ATOM 732 C C . TYR A 1 88 ? -17.047 10.264 0.873 1.00 52.34 88 TYR A C 1
ATOM 734 O O . TYR A 1 88 ? -17.596 9.322 0.303 1.00 52.34 88 TYR A O 1
ATOM 742 N N . TRP A 1 89 ? -17.748 11.258 1.433 1.00 50.62 89 TRP A N 1
ATOM 743 C CA . TRP A 1 89 ? -19.220 11.346 1.450 1.00 50.62 89 TRP A CA 1
ATOM 744 C C . TRP A 1 89 ? -19.792 12.457 0.549 1.00 50.62 89 TRP A C 1
ATOM 746 O O . TRP A 1 89 ? -20.960 12.821 0.706 1.00 50.62 89 TRP A O 1
ATOM 756 N N . LYS A 1 90 ? -18.995 13.008 -0.375 1.00 42.56 90 LYS A N 1
ATOM 757 C CA . LYS A 1 90 ? -19.442 13.980 -1.387 1.00 42.56 90 LYS A CA 1
ATOM 758 C C . LYS A 1 90 ? -19.494 13.388 -2.787 1.00 42.56 90 LYS A C 1
ATOM 760 O O . LYS A 1 90 ? -18.609 12.574 -3.119 1.00 42.56 90 LYS A O 1
#

Nearest PDB structures (foldseek):
  5ypb-assembly2_B  TM=4.598E-01  e=2.818E-01  Homo sapiens

Radius of gyration: 16.39 Å; Cα contacts (8 Å, |Δi|>4): 103; chains: 1; bounding box: 34×55×38 Å

Solvent-accessible surface area (backbone 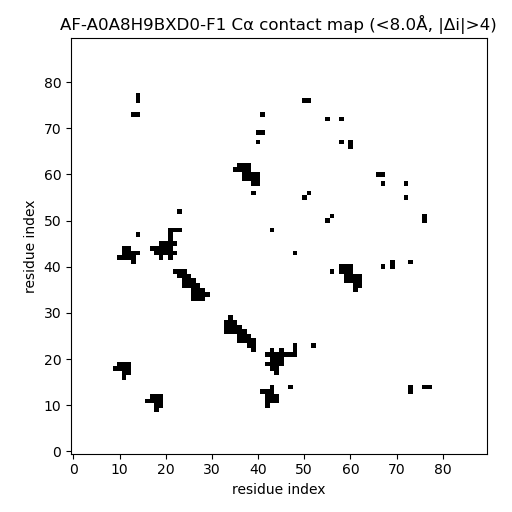atoms only — not comparable to full-atom values): 5650 Å² total; per-residue (Å²): 134,87,78,84,74,79,82,77,85,82,59,48,9,76,76,78,64,47,65,38,74,32,86,60,79,48,78,42,71,52,98,89,38,85,68,46,47,34,31,62,78,63,50,25,21,55,69,57,35,54,49,35,65,73,76,44,51,88,64,41,36,44,82,87,62,91,80,70,71,47,71,60,50,49,52,52,50,45,53,48,50,68,74,48,62,74,64,80,80,114

Mean predicted aligned error: 7.89 Å

Organism: Staphylococcus pseudintermedius (NCBI:txid283734)

=== Feature glossary ===
Key to the feature types in this record:

— What the protein is —

Primary structure: the covalent order of the twenty standard amino acids along the backbone. Two proteins with the same sequence will (almost always) fold to the same structure; two with 30% identity often share a fold but not the details.

Database cross-references. InterPro integrates a dozen domain/family signature databases into unified entries with residue-range hits. GO terms attach function/process/location labels with evidence codes. CATH codes position the fold in a four-level structural taxonomy. Organism is the NCBI-taxonomy species name.

— Where its atoms are —

The mmCIF block holds the 3D Cartesian coordinates of each backbone atom (N, Cα, C, O) in ångströms. mmCIF is the PDB's canonical archive format — a tagged-loop text representation of the atomic model.

Six rendered views show the 3D structure from the faces of a cube — i.e. along ±x, ±y, ±z. Rendering representation is drawn randomly per protein from cartoon (secondary-structure ribbons), sticks (backbone bonds), or molecular surface; coloring is either N→C rainbow (blue at the N-terminus through red at the C-terminus) or one color per chain.

— Local backbone conformation —

DSSP 8-state secondary structure assigns each residue one of H (α-helix), G (3₁₀-helix), I (π-helix), E (extended β-strand), B (isolated β-bridge), T (hydrogen-bonded turn), S (bend), or '-' (coil). The assignment is computed from backbone hydrogen-bond geometry via the Kabsch–Sander algorithm.

P-SEA three-state annotation labels each residue as helix, strand, or coil based purely on the geometry of the Cα trace. It serves as a fallback when the full backbone (and thus DSSP) is unavailable.

The φ/ψ torsion pair specifies the backbone conformation at each residue. φ rotates about the N–Cα bond, ψ about the Cα–C bond. Steric clashes forbid most of the (φ, ψ) plane — the allowed regions (α-helix basin, β-sheet basin, left-handed helix) are the Ramachandran-allowed regions.

— Global shape and packing —

The geometric summary reports three shape descriptors. Rg (radius of gyration) measures how spread out the Cα atoms are about their centre of mass; compact globular proteins have small Rg, elongated or unfolded ones large. Cα contacts (<8 Å, |i−j|>4) count long-range residue pairs in spatial proximity — high for tightly packed folds, near zero for rods or random coil. The bounding-box extents give the protein's footprint along x, y, z in Å.

Accessible surface area quantifies burial. A residue with SASA near zero is packed into the hydrophobic core; one with SASA >100 Å² sits on the surface. Computed here via the Shrake–Rupley numerical algorithm with a 1.4 Å probe.

Plot images: a contact map (which residues are close in 3D, as an N×N binary image), a Ramachandran scatter (backbone torsion angles, revealing secondary-structure composition at a glance), and — for AlphaFold structures — a PAE heatmap (pairwise prediction confidence).

— Structural neighborhood —

The Foldseek 3Di string encodes local tertiary geometry as a 20-letter alphabet — one character per residue — derived from the relative positions of nearby Cα atoms. Unlike the amino-acid sequence, 3Di is a direct function of the 3D structure, so two proteins with the same fold have similar 3Di strings even at low sequence identity.

Nearest PDB neighbors are the top structural matches found by Foldseek when searching this structure against the entire Protein Data Bank. Each hit reports a TM-score (0 to 1; >0.5 almost always implies the same fold) and an E-value. These are *structural* homologs — they may share no detectable sequence similarity.

— Confidence and disorder —

For AlphaFold models, the B-factor field carries pLDDT — the model's own estimate of local accuracy on a 0–100 scale. Regions with pLDDT<50 should be treated as essentially unmodeled; they often correspond to intrinsically disordered segments.

B-factor (Debye–Waller factor) reflects atomic displacement in the crystal lattice. It is an experimental observable (units Å²), not a prediction; low values mean the atom is pinned down, high values mean it moves or is heterogeneous across the crystal.

Predicted aligned error is AlphaFold's pairwise confidence. Unlike pLDDT (per-residue), PAE is per-residue-pair and captures whether two parts of the structure are correctly placed relative to each other. Units are ångströms of expected positional error.